Protein AF-A0A540N9D6-F1 (afdb_monomer_lite)

Radius of gyration: 21.54 Å; chains: 1; bounding box: 77×45×48 Å

pLDDT: mean 84.86, std 17.56, range [33.06, 98.31]

Organism: Malus baccata (NCBI:txid106549)

Structure (mmCIF, N/CA/C/O backbone):
data_AF-A0A540N9D6-F1
#
_entry.id   AF-A0A540N9D6-F1
#
loop_
_atom_site.group_PDB
_atom_site.id
_atom_site.type_symbol
_atom_site.label_atom_id
_atom_site.label_alt_id
_atom_site.label_comp_id
_atom_site.label_asym_id
_atom_site.label_entity_id
_atom_site.label_seq_id
_atom_site.pdbx_PDB_ins_code
_atom_site.Cartn_x
_atom_site.Cartn_y
_atom_site.Cartn_z
_atom_site.occupancy
_atom_site.B_iso_or_equiv
_atom_site.auth_seq_id
_atom_site.auth_comp_id
_atom_site.auth_asym_id
_atom_site.auth_atom_id
_atom_site.pdbx_PDB_model_num
ATOM 1 N N . MET A 1 1 ? 56.317 -22.877 27.003 1.00 34.72 1 MET A N 1
ATOM 2 C CA . MET A 1 1 ? 56.221 -24.279 26.562 1.00 34.72 1 MET A CA 1
ATOM 3 C C . MET A 1 1 ? 54.819 -24.747 26.911 1.00 34.72 1 MET A C 1
ATOM 5 O O . MET A 1 1 ? 54.552 -24.82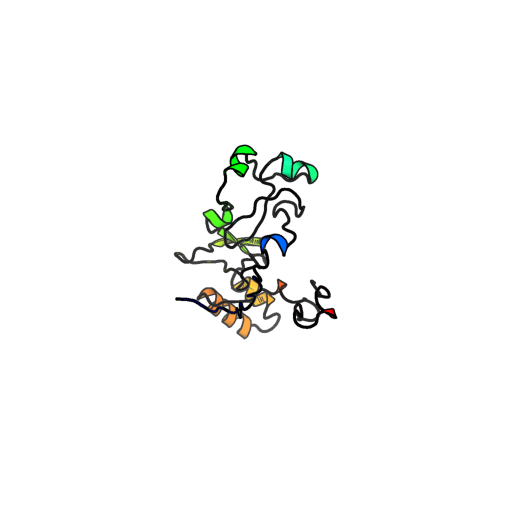6 28.096 1.00 34.72 1 MET A O 1
ATOM 9 N N . LEU A 1 2 ? 53.978 -24.925 25.879 1.00 33.47 2 LEU A N 1
ATOM 10 C CA . LEU A 1 2 ? 52.854 -25.881 25.747 1.00 33.47 2 LEU A CA 1
ATOM 11 C C . LEU A 1 2 ? 51.755 -25.836 26.833 1.00 33.47 2 LEU A C 1
ATOM 13 O O . LEU A 1 2 ? 52.039 -26.099 27.991 1.00 33.47 2 LEU A O 1
ATOM 17 N N . GLY A 1 3 ? 50.526 -25.408 26.513 1.00 33.06 3 GLY A N 1
ATOM 18 C CA . GLY A 1 3 ? 49.429 -26.246 25.955 1.00 33.06 3 GLY A CA 1
ATOM 19 C C . GLY A 1 3 ? 48.498 -26.617 27.128 1.00 33.06 3 GLY A C 1
ATOM 20 O O . GLY A 1 3 ? 49.025 -26.872 28.204 1.00 33.06 3 GLY A O 1
ATOM 21 N N . PHE A 1 4 ? 47.163 -26.519 27.119 1.00 43.19 4 PHE A N 1
ATOM 22 C CA . PHE A 1 4 ? 46.095 -27.047 26.241 1.00 43.19 4 PHE A CA 1
ATOM 23 C C . PHE A 1 4 ? 44.824 -26.157 26.485 1.00 43.19 4 PHE A C 1
ATOM 25 O O . PHE A 1 4 ? 44.647 -25.740 27.629 1.00 43.19 4 PHE A O 1
ATOM 32 N N . MET A 1 5 ? 44.044 -25.611 25.527 1.00 48.69 5 MET A N 1
ATOM 33 C CA . MET A 1 5 ? 43.047 -26.232 24.609 1.00 48.69 5 MET A CA 1
ATOM 34 C C . MET A 1 5 ? 42.112 -27.197 25.369 1.00 48.69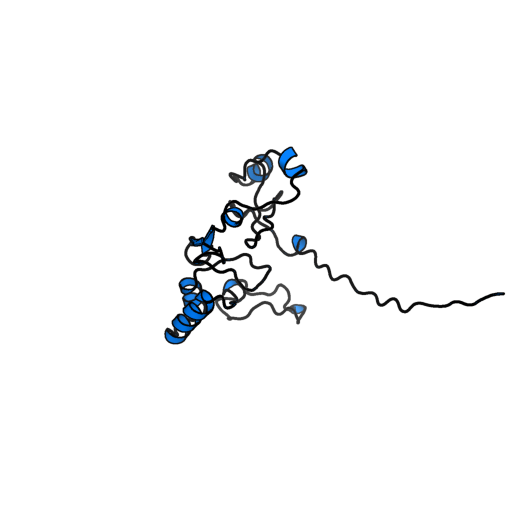 5 MET A C 1
ATOM 36 O O . MET A 1 5 ? 42.615 -28.129 25.985 1.00 48.69 5 MET A O 1
ATOM 40 N N . ASP A 1 6 ? 40.824 -26.902 25.609 1.00 44.41 6 ASP A N 1
ATOM 41 C CA . ASP A 1 6 ? 39.649 -26.915 24.697 1.00 44.41 6 ASP A CA 1
ATOM 42 C C . ASP A 1 6 ? 38.383 -26.566 25.551 1.00 44.41 6 ASP A C 1
ATOM 44 O O . ASP A 1 6 ? 38.459 -26.665 26.776 1.00 44.41 6 ASP A O 1
ATOM 48 N N . GLU A 1 7 ? 37.181 -26.169 25.113 1.00 46.66 7 GLU A N 1
ATOM 49 C CA . GLU A 1 7 ? 36.518 -26.004 23.811 1.00 46.66 7 GLU A CA 1
ATOM 50 C C . GLU A 1 7 ? 35.164 -25.282 24.059 1.00 46.66 7 GLU A C 1
ATOM 52 O O . GLU A 1 7 ? 34.421 -25.613 24.985 1.00 46.66 7 GLU A O 1
ATOM 57 N N . ASP A 1 8 ? 34.892 -24.253 23.259 1.00 41.84 8 ASP A N 1
ATOM 58 C CA . ASP A 1 8 ? 33.632 -23.910 22.582 1.00 41.84 8 ASP A CA 1
ATOM 59 C C . ASP A 1 8 ? 32.267 -24.263 23.217 1.00 41.84 8 ASP A C 1
ATOM 61 O O . ASP A 1 8 ? 31.718 -25.350 23.060 1.00 41.84 8 ASP A O 1
ATOM 65 N N . MET A 1 9 ? 31.609 -23.236 23.766 1.00 43.91 9 MET A N 1
ATOM 66 C CA . MET A 1 9 ? 30.148 -23.097 23.700 1.00 43.91 9 MET A CA 1
ATOM 67 C C . MET A 1 9 ? 29.833 -21.968 22.720 1.00 43.91 9 MET A C 1
ATOM 69 O O . MET A 1 9 ? 29.521 -20.840 23.104 1.00 43.91 9 MET A O 1
ATOM 73 N N . ILE A 1 10 ? 29.977 -22.281 21.433 1.00 48.91 10 ILE A N 1
ATOM 74 C CA . ILE A 1 10 ? 29.328 -21.529 20.364 1.00 48.91 10 ILE A CA 1
ATOM 75 C C . ILE A 1 10 ? 27.832 -21.734 20.592 1.00 48.91 10 ILE A C 1
ATOM 77 O O . ILE A 1 10 ? 27.302 -22.820 20.380 1.00 48.91 10 ILE A O 1
ATOM 81 N N . SER A 1 11 ? 27.155 -20.712 21.112 1.00 47.31 11 SER A N 1
ATOM 82 C CA . SER A 1 11 ? 25.708 -20.654 20.992 1.00 47.31 11 SER A CA 1
ATOM 83 C C . SER A 1 11 ? 25.420 -20.494 19.508 1.00 47.31 11 SER A C 1
ATOM 85 O O . SER A 1 11 ? 25.721 -19.435 18.949 1.00 47.31 11 SER A O 1
ATOM 87 N N . ASP A 1 12 ? 24.884 -21.540 18.888 1.00 41.06 12 ASP A N 1
ATOM 88 C CA . ASP A 1 12 ? 24.199 -21.453 17.607 1.00 41.06 12 ASP A CA 1
ATOM 89 C C . ASP A 1 12 ? 23.072 -20.427 17.770 1.00 41.06 12 ASP A C 1
ATOM 91 O O . ASP A 1 12 ? 21.963 -20.726 18.210 1.00 41.06 12 ASP A O 1
ATOM 95 N N . ALA A 1 13 ? 23.398 -19.163 17.506 1.00 49.62 13 ALA A N 1
ATOM 96 C CA . ALA A 1 13 ? 22.410 -18.171 17.161 1.00 49.62 13 ALA A CA 1
ATOM 97 C C . ALA A 1 13 ? 21.876 -18.639 15.812 1.00 49.62 13 ALA A C 1
ATOM 99 O O . ALA A 1 13 ? 22.500 -18.391 14.781 1.00 49.62 13 ALA A O 1
ATOM 100 N N . GLU A 1 14 ? 20.787 -19.407 15.850 1.00 44.66 14 GLU A N 1
ATOM 101 C CA . GLU A 1 14 ? 19.954 -19.633 14.682 1.00 44.66 14 GLU A CA 1
ATOM 102 C C . GLU A 1 14 ? 19.661 -18.247 14.108 1.00 44.66 14 GLU A C 1
ATOM 104 O O . GLU A 1 14 ? 18.984 -17.414 14.717 1.00 44.66 14 GLU A O 1
ATOM 109 N N . ASP A 1 15 ? 20.317 -17.961 12.987 1.00 46.56 15 ASP A N 1
ATOM 110 C CA . ASP A 1 15 ? 20.044 -16.809 12.156 1.00 46.56 15 ASP A CA 1
ATOM 111 C C . ASP A 1 15 ? 18.648 -17.030 11.577 1.00 46.56 15 ASP A C 1
ATOM 113 O O . ASP A 1 15 ? 18.481 -17.499 10.455 1.00 46.56 15 ASP A O 1
ATOM 117 N N . ASP A 1 16 ? 17.632 -16.698 12.374 1.00 46.97 16 ASP A N 1
ATOM 118 C CA . ASP A 1 16 ? 16.253 -16.477 11.947 1.00 46.97 16 ASP A CA 1
ATOM 119 C C . ASP A 1 16 ? 16.193 -15.198 11.090 1.00 46.97 16 ASP A C 1
ATOM 121 O O . ASP A 1 16 ? 15.302 -14.353 11.241 1.00 46.97 16 ASP A O 1
ATOM 125 N N . SER A 1 17 ? 17.133 -15.029 10.154 1.00 46.47 17 SER A N 1
ATOM 126 C CA . SER A 1 17 ? 16.935 -14.193 8.984 1.00 46.47 17 SER A CA 1
ATOM 127 C C . SER A 1 17 ? 15.880 -14.891 8.129 1.00 46.47 17 SER A C 1
ATOM 129 O O . SER A 1 17 ? 16.129 -15.497 7.093 1.00 46.47 17 SER A O 1
ATOM 131 N N . VAL A 1 18 ? 14.642 -14.845 8.622 1.00 46.53 18 VAL A N 1
ATOM 132 C CA . VAL A 1 18 ? 13.450 -15.107 7.840 1.00 46.53 18 VAL A CA 1
ATOM 133 C C . VAL A 1 18 ? 13.572 -14.225 6.614 1.00 46.53 18 VAL A C 1
ATOM 135 O O . VAL A 1 18 ? 13.415 -13.009 6.713 1.00 46.53 18 VAL A O 1
ATOM 138 N N . ASP A 1 19 ? 13.929 -14.840 5.491 1.00 46.25 19 ASP A N 1
ATOM 139 C CA . ASP A 1 19 ? 14.030 -14.175 4.209 1.00 46.25 19 ASP A CA 1
ATOM 140 C C . ASP A 1 19 ? 12.651 -13.590 3.904 1.00 46.25 19 ASP A C 1
ATOM 142 O O . ASP A 1 19 ? 11.717 -14.292 3.511 1.00 46.25 19 ASP A O 1
ATOM 146 N N . ILE A 1 20 ? 12.482 -12.302 4.202 1.00 50.50 20 ILE A N 1
ATOM 147 C CA . ILE A 1 20 ? 11.208 -11.593 4.077 1.00 50.50 20 ILE A CA 1
ATOM 148 C C . ILE A 1 20 ? 10.773 -11.594 2.600 1.00 50.50 20 ILE A C 1
ATOM 150 O O . ILE A 1 20 ? 9.574 -11.518 2.313 1.00 50.50 20 ILE A O 1
ATOM 154 N N . ASP A 1 21 ? 11.721 -11.775 1.671 1.00 51.22 21 ASP A N 1
ATOM 155 C CA . ASP A 1 21 ? 11.452 -11.948 0.244 1.00 51.22 21 ASP A CA 1
ATOM 156 C C . ASP A 1 21 ? 10.848 -13.329 -0.086 1.00 51.22 21 ASP A C 1
ATOM 158 O O . ASP A 1 21 ? 10.161 -13.477 -1.095 1.00 51.22 21 ASP A O 1
ATOM 162 N N . SER A 1 22 ? 11.001 -14.324 0.790 1.00 49.53 22 SER A N 1
ATOM 163 C CA . SER A 1 22 ? 10.439 -15.676 0.646 1.00 49.53 22 SER A CA 1
ATOM 164 C C . SER A 1 22 ? 9.052 -15.838 1.299 1.00 49.53 22 SER A C 1
ATOM 166 O O . SER A 1 22 ? 8.316 -16.782 1.011 1.00 49.53 22 SER A O 1
ATOM 168 N N . ILE A 1 23 ? 8.648 -14.908 2.175 1.00 50.19 23 ILE A N 1
ATOM 169 C CA . ILE A 1 23 ? 7.487 -15.098 3.071 1.00 50.19 23 ILE A CA 1
ATOM 170 C C . ILE A 1 23 ? 6.145 -14.694 2.445 1.00 50.19 23 ILE A C 1
ATOM 172 O O . ILE A 1 23 ? 5.091 -15.109 2.931 1.00 50.19 23 ILE A O 1
ATOM 176 N N . PHE A 1 24 ? 6.142 -13.958 1.332 1.00 53.12 24 PHE A N 1
ATOM 177 C CA . PHE A 1 24 ? 4.905 -13.621 0.629 1.00 53.12 24 PHE A CA 1
ATOM 178 C C . PHE A 1 24 ? 5.013 -13.892 -0.864 1.00 53.12 24 PHE A C 1
ATOM 180 O O . PHE A 1 24 ? 5.979 -13.514 -1.516 1.00 53.12 24 PHE A O 1
ATOM 187 N N . GLY A 1 25 ? 3.967 -14.513 -1.418 1.00 57.50 25 GLY A N 1
ATOM 188 C CA . GLY A 1 25 ? 3.755 -14.581 -2.858 1.00 57.50 25 GLY A CA 1
ATOM 189 C C . GLY A 1 25 ? 3.528 -13.173 -3.389 1.00 57.50 25 GLY A C 1
ATOM 190 O O . GLY A 1 25 ? 2.389 -12.708 -3.459 1.00 57.50 25 GLY A O 1
ATOM 191 N N . TYR A 1 26 ? 4.616 -12.468 -3.691 1.00 77.06 26 TYR A N 1
ATOM 192 C CA . TYR A 1 26 ? 4.552 -11.166 -4.324 1.00 77.06 26 TYR A CA 1
ATOM 193 C C . TYR A 1 26 ? 3.827 -11.344 -5.654 1.00 77.06 26 TYR A C 1
ATOM 195 O O . TYR A 1 26 ? 4.244 -12.114 -6.516 1.00 77.06 26 TYR A O 1
ATOM 203 N N . VAL A 1 27 ? 2.703 -10.651 -5.794 1.00 92.44 27 VAL A N 1
ATOM 204 C CA . VAL A 1 27 ? 1.989 -10.523 -7.060 1.00 92.44 27 VAL A CA 1
ATOM 205 C C . VAL A 1 27 ? 2.226 -9.130 -7.613 1.00 92.44 27 VAL A C 1
ATOM 207 O O . VAL A 1 27 ? 2.472 -8.163 -6.882 1.00 92.44 27 VAL A O 1
ATOM 210 N N . CYS A 1 28 ? 2.148 -9.009 -8.929 1.00 95.19 28 CYS A N 1
ATOM 211 C CA . CYS A 1 28 ? 2.199 -7.725 -9.584 1.00 95.19 28 CYS A CA 1
ATOM 212 C C . CYS A 1 28 ? 0.989 -6.882 -9.167 1.00 95.19 28 CYS A C 1
ATOM 214 O O . CYS A 1 28 ? -0.142 -7.210 -9.497 1.00 95.19 28 CYS A O 1
ATOM 216 N N . CYS A 1 29 ? 1.221 -5.712 -8.571 1.00 93.06 29 CYS A N 1
ATOM 217 C CA . CYS A 1 29 ? 0.166 -4.767 -8.179 1.00 93.06 29 CYS A CA 1
ATOM 218 C C . CYS A 1 29 ? -0.730 -4.295 -9.350 1.00 93.06 29 CYS A C 1
ATOM 220 O O . CYS A 1 29 ? -1.750 -3.641 -9.138 1.00 93.06 29 CYS A O 1
ATOM 222 N N . ILE A 1 30 ? -0.333 -4.546 -10.598 1.00 94.38 30 ILE A N 1
ATOM 223 C CA . ILE A 1 30 ? -1.082 -4.127 -11.785 1.00 94.38 30 ILE A CA 1
ATOM 224 C C . ILE A 1 30 ? -2.053 -5.214 -12.265 1.00 94.38 30 ILE A C 1
ATOM 226 O O . ILE A 1 30 ? -3.102 -4.860 -12.797 1.00 94.38 30 ILE A O 1
ATOM 230 N N . CYS A 1 31 ? -1.701 -6.495 -12.132 1.00 95.69 31 CYS A N 1
ATOM 231 C CA . CYS A 1 31 ? -2.456 -7.603 -12.732 1.00 95.69 31 CYS A CA 1
ATOM 232 C C . CYS A 1 31 ? -2.735 -8.776 -11.783 1.00 95.69 31 CYS A C 1
ATOM 234 O O . CYS A 1 31 ? -3.363 -9.739 -12.207 1.00 95.69 31 CYS A O 1
ATOM 236 N N . ASP A 1 32 ? -2.268 -8.700 -10.536 1.00 94.19 32 ASP A N 1
ATOM 237 C CA . ASP A 1 32 ? -2.388 -9.735 -9.505 1.00 94.19 32 ASP A CA 1
ATOM 238 C C . ASP A 1 32 ? -1.794 -11.107 -9.889 1.00 94.19 32 ASP A C 1
ATOM 240 O O . ASP A 1 32 ? -2.088 -12.112 -9.246 1.00 94.19 32 ASP A O 1
ATOM 244 N N . ASP A 1 33 ? -0.909 -11.146 -10.893 1.00 94.75 33 ASP A N 1
ATOM 245 C CA . ASP A 1 33 ? -0.163 -12.342 -11.300 1.00 94.75 33 ASP A CA 1
ATOM 246 C C . ASP A 1 33 ? 1.285 -12.336 -10.779 1.00 94.75 33 ASP A C 1
ATOM 248 O O . ASP A 1 33 ? 1.867 -11.277 -10.522 1.00 94.75 33 ASP A O 1
ATOM 252 N N . GLY A 1 34 ? 1.865 -13.526 -10.615 1.00 92.38 34 GLY A N 1
ATOM 253 C CA . GLY A 1 34 ? 3.237 -13.727 -10.139 1.00 92.38 34 GLY A CA 1
ATOM 254 C C . GLY A 1 34 ? 4.305 -13.621 -11.240 1.00 92.38 34 GLY A C 1
ATOM 255 O O . GLY A 1 34 ? 4.088 -13.036 -12.303 1.00 92.38 34 GLY A O 1
ATOM 256 N N . GLY A 1 35 ? 5.481 -14.206 -10.989 1.00 91.12 35 GLY A N 1
ATOM 257 C CA . GLY A 1 35 ? 6.571 -14.335 -11.967 1.00 91.12 35 GLY A CA 1
ATOM 258 C C . GLY A 1 35 ? 7.787 -13.450 -11.675 1.00 91.12 35 GLY A C 1
ATOM 259 O O . GLY A 1 35 ? 8.149 -13.251 -10.520 1.00 91.12 35 GLY A O 1
ATOM 260 N N . ASP A 1 36 ? 8.430 -12.948 -12.734 1.00 91.81 36 ASP A N 1
ATOM 261 C CA . ASP A 1 36 ? 9.599 -12.054 -12.660 1.00 91.81 36 ASP A CA 1
ATOM 262 C C . ASP A 1 36 ? 9.153 -10.641 -12.236 1.00 91.81 36 ASP A C 1
ATOM 264 O O . ASP A 1 36 ? 8.614 -9.864 -13.037 1.00 91.81 36 ASP A O 1
ATOM 268 N N . LEU A 1 37 ? 9.305 -10.338 -10.944 1.00 93.81 37 LEU A N 1
ATOM 269 C CA . LEU A 1 37 ? 8.802 -9.119 -10.317 1.00 93.81 37 LEU A CA 1
ATOM 270 C C . LEU A 1 37 ? 9.925 -8.283 -9.703 1.00 93.81 37 LEU A C 1
ATOM 272 O O . LEU A 1 37 ? 10.810 -8.785 -9.023 1.00 93.81 37 LEU A O 1
ATOM 276 N N . LEU A 1 38 ? 9.810 -6.969 -9.874 1.00 94.00 38 LEU A N 1
ATOM 277 C CA . LEU A 1 38 ? 10.629 -5.963 -9.212 1.00 94.00 38 LEU A CA 1
ATOM 278 C C . LEU A 1 38 ? 9.869 -5.376 -8.019 1.00 94.00 38 LEU A C 1
ATOM 280 O O . LEU A 1 38 ? 8.784 -4.801 -8.181 1.00 94.00 38 LEU A O 1
ATOM 284 N N . CYS A 1 39 ? 10.451 -5.512 -6.831 1.00 93.25 39 CYS A N 1
ATOM 285 C CA . CYS A 1 39 ? 9.874 -5.065 -5.566 1.00 93.25 39 CYS A CA 1
ATOM 286 C C . CYS A 1 39 ? 10.220 -3.600 -5.278 1.00 93.25 39 CYS A C 1
ATOM 288 O O . CYS A 1 39 ? 11.353 -3.157 -5.444 1.00 93.25 39 CYS A O 1
ATOM 290 N N . CYS A 1 40 ? 9.231 -2.819 -4.845 1.00 95.06 40 CYS A N 1
ATOM 291 C CA . CYS A 1 40 ? 9.451 -1.457 -4.374 1.00 95.06 40 CYS A CA 1
ATOM 292 C C . CYS A 1 40 ? 9.931 -1.469 -2.918 1.00 95.06 40 CYS A C 1
ATOM 294 O O . CYS A 1 40 ? 9.170 -1.844 -2.032 1.00 95.06 40 CYS A O 1
ATOM 296 N N . GLU A 1 41 ? 11.111 -0.910 -2.659 1.00 93.38 41 GLU A N 1
ATOM 297 C CA . GLU A 1 41 ? 11.724 -0.812 -1.319 1.00 93.38 41 GLU A CA 1
ATOM 298 C C . GLU A 1 41 ? 11.089 0.260 -0.419 1.00 93.38 41 GLU A C 1
ATOM 300 O O . GLU A 1 41 ? 11.417 0.424 0.756 1.00 93.38 41 GLU A O 1
ATOM 305 N N . GLY A 1 42 ? 10.161 1.041 -0.967 1.00 93.38 42 GLY A N 1
ATOM 306 C CA . GLY A 1 42 ? 9.355 1.965 -0.183 1.00 93.38 42 GLY A CA 1
ATOM 307 C C . GLY A 1 42 ? 8.328 1.244 0.695 1.00 93.38 42 GLY A C 1
ATOM 308 O O . GLY A 1 42 ? 7.983 0.085 0.486 1.00 93.38 42 GLY A O 1
ATOM 309 N N . ARG A 1 43 ? 7.712 1.993 1.617 1.00 92.12 43 ARG A N 1
ATOM 310 C CA . ARG A 1 43 ? 6.706 1.495 2.579 1.00 92.12 43 ARG A CA 1
ATOM 311 C C . ARG A 1 43 ? 5.454 0.851 1.970 1.00 92.12 43 ARG A C 1
ATOM 313 O O . ARG A 1 43 ? 4.626 0.377 2.735 1.00 92.12 43 ARG A O 1
ATOM 320 N N . CYS A 1 44 ? 5.281 0.866 0.647 1.00 94.38 44 CYS A N 1
ATOM 321 C CA . CYS A 1 44 ? 4.152 0.206 -0.006 1.00 94.38 44 CYS A CA 1
ATOM 322 C C . CYS A 1 44 ? 4.350 -1.301 -0.210 1.00 94.38 44 CYS A C 1
ATOM 324 O O . CYS A 1 44 ? 3.347 -1.989 -0.361 1.00 94.38 44 CYS A O 1
ATOM 326 N N . LEU A 1 45 ? 5.599 -1.797 -0.230 1.00 91.88 45 LEU A N 1
ATOM 327 C CA . LEU A 1 45 ? 5.942 -3.216 -0.444 1.00 91.88 45 LEU A CA 1
ATOM 328 C C . LEU A 1 45 ? 5.291 -3.852 -1.685 1.00 91.88 45 LEU A C 1
ATOM 330 O O . LEU A 1 45 ? 5.010 -5.046 -1.722 1.00 91.88 45 LEU A O 1
ATOM 334 N N . ARG A 1 46 ? 4.981 -3.039 -2.698 1.00 93.06 46 ARG A N 1
ATOM 335 C CA . ARG A 1 46 ? 4.329 -3.511 -3.923 1.00 93.06 46 ARG A CA 1
ATOM 336 C C . ARG A 1 46 ? 5.367 -3.985 -4.923 1.00 93.06 46 ARG A C 1
ATOM 338 O O . ARG A 1 46 ? 6.408 -3.343 -5.072 1.00 93.06 46 ARG A O 1
ATOM 345 N N . SER A 1 47 ? 5.001 -5.007 -5.682 1.00 94.75 47 SER A N 1
ATOM 346 C CA . SER A 1 47 ? 5.848 -5.598 -6.715 1.00 94.75 47 SER A CA 1
ATOM 347 C C . SER A 1 47 ? 5.226 -5.427 -8.097 1.00 94.75 47 SER A C 1
ATOM 349 O O . SER A 1 47 ? 4.014 -5.221 -8.237 1.00 94.75 47 SER A O 1
ATOM 351 N N . PHE A 1 48 ? 6.058 -5.437 -9.135 1.00 96.00 48 PHE A N 1
ATOM 352 C CA . PHE A 1 48 ? 5.639 -5.124 -10.499 1.00 96.00 48 PHE A CA 1
ATOM 353 C C . PHE A 1 48 ? 6.406 -5.956 -11.520 1.00 96.00 48 PHE A C 1
ATOM 355 O O . PHE A 1 48 ? 7.616 -6.095 -11.387 1.00 96.00 48 PHE A O 1
ATOM 362 N N . HIS A 1 49 ? 5.759 -6.392 -12.605 1.00 97.38 49 HIS A N 1
ATOM 363 C CA . HIS A 1 49 ? 6.509 -6.803 -13.794 1.00 97.38 49 HIS A CA 1
ATOM 364 C C . HIS A 1 49 ? 7.303 -5.598 -14.305 1.00 97.38 49 HIS A C 1
ATOM 366 O O . HIS A 1 49 ? 6.721 -4.590 -14.723 1.00 97.38 49 HIS A O 1
ATOM 372 N N . ALA A 1 50 ? 8.632 -5.667 -14.226 1.00 96.25 50 ALA A N 1
ATOM 373 C CA . ALA A 1 50 ? 9.496 -4.544 -14.579 1.00 96.25 50 ALA A CA 1
ATOM 374 C C . ALA A 1 50 ? 9.553 -4.315 -16.092 1.00 96.25 50 ALA A C 1
ATOM 376 O O . ALA A 1 50 ? 9.516 -3.173 -16.551 1.00 96.25 50 ALA A O 1
ATOM 377 N N . THR A 1 51 ? 9.611 -5.404 -16.857 1.00 97.12 51 THR A N 1
ATOM 378 C CA . THR A 1 51 ? 9.760 -5.405 -18.314 1.00 97.12 51 THR A CA 1
ATOM 379 C C . THR A 1 51 ? 8.479 -5.886 -18.997 1.00 97.12 51 THR A C 1
ATOM 381 O O . THR A 1 51 ? 7.654 -6.578 -18.395 1.00 97.12 51 THR A O 1
ATOM 384 N N . VAL A 1 52 ? 8.320 -5.546 -20.281 1.00 96.50 52 VAL A N 1
ATOM 385 C CA . VAL A 1 52 ? 7.190 -6.023 -21.101 1.00 96.50 52 VAL A CA 1
ATOM 386 C C . VAL A 1 52 ? 7.201 -7.549 -21.217 1.00 96.50 52 VAL A C 1
ATOM 388 O O . VAL A 1 52 ? 6.151 -8.176 -21.137 1.00 96.50 52 VAL A O 1
ATOM 391 N N . GLU A 1 53 ? 8.386 -8.150 -21.354 1.00 95.94 53 GLU A N 1
ATOM 392 C CA . GLU A 1 53 ? 8.560 -9.606 -21.420 1.00 95.94 53 GLU A CA 1
ATOM 393 C C . GLU A 1 53 ? 8.048 -10.301 -20.158 1.00 95.94 53 GLU A C 1
ATOM 395 O O . GLU A 1 53 ? 7.355 -11.306 -20.259 1.00 95.94 53 GLU A O 1
ATOM 400 N N . ALA A 1 54 ? 8.346 -9.753 -18.976 1.00 95.38 54 ALA A N 1
ATOM 401 C CA . ALA A 1 54 ? 7.891 -10.322 -17.712 1.00 95.38 54 ALA A CA 1
ATOM 402 C C . ALA A 1 54 ? 6.359 -10.272 -17.570 1.00 95.38 54 ALA A C 1
ATOM 404 O O . ALA A 1 54 ? 5.761 -11.180 -17.004 1.00 95.38 54 ALA A O 1
ATOM 405 N N . GLY A 1 55 ? 5.717 -9.230 -18.110 1.00 95.31 55 GLY A N 1
ATOM 406 C CA . GLY A 1 55 ? 4.268 -9.037 -18.024 1.00 95.31 55 GLY A CA 1
ATOM 407 C C . GLY A 1 55 ? 3.447 -9.685 -19.143 1.00 95.31 55 GLY A C 1
ATOM 408 O O . GLY A 1 55 ? 2.221 -9.730 -19.045 1.00 95.31 55 GLY A O 1
ATOM 409 N N . VAL A 1 56 ? 4.076 -10.175 -20.218 1.00 95.19 56 VAL A N 1
ATOM 410 C CA . VAL A 1 56 ? 3.351 -10.625 -21.421 1.00 95.19 56 VAL A CA 1
ATOM 411 C C . VAL A 1 56 ? 2.432 -11.817 -21.143 1.00 95.19 56 VAL A C 1
ATOM 413 O O . VAL A 1 56 ? 1.336 -11.878 -21.697 1.00 95.19 56 VAL A O 1
ATOM 416 N N . GLY A 1 57 ? 2.844 -12.726 -20.251 1.00 93.12 57 GLY A N 1
ATOM 417 C CA . GLY A 1 57 ? 2.098 -13.944 -19.917 1.00 93.12 57 GLY A CA 1
ATOM 418 C C . GLY A 1 57 ? 0.737 -13.678 -19.267 1.00 93.12 57 GLY A C 1
ATOM 419 O O . GLY A 1 57 ? -0.198 -14.444 -19.482 1.00 93.12 57 GLY A O 1
ATOM 420 N N . SER A 1 58 ? 0.604 -12.561 -18.549 1.00 94.50 58 SER A N 1
ATOM 421 C CA . SER A 1 58 ? -0.633 -12.120 -17.890 1.00 94.50 58 SER A CA 1
ATOM 422 C C . SER A 1 58 ? -1.321 -10.944 -18.584 1.00 94.50 58 SER A C 1
ATOM 424 O O . SER A 1 58 ? -2.315 -10.422 -18.080 1.00 94.50 58 SER A O 1
ATOM 426 N N . GLY A 1 59 ? -0.806 -10.485 -19.731 1.00 95.00 59 GLY A N 1
ATOM 427 C CA . GLY A 1 59 ? -1.291 -9.260 -20.377 1.00 95.00 59 GLY A CA 1
ATOM 428 C C . GLY A 1 59 ? -1.052 -7.997 -19.536 1.00 95.00 59 GLY A C 1
ATOM 429 O O . GLY A 1 59 ? -1.741 -6.989 -19.704 1.00 95.00 59 GLY A O 1
ATOM 430 N N . CYS A 1 60 ? -0.089 -8.036 -18.613 1.00 97.38 60 CYS A N 1
ATOM 431 C CA . CYS A 1 60 ? 0.252 -6.919 -17.748 1.00 97.38 60 CYS A CA 1
ATOM 432 C C . CYS A 1 60 ? 0.914 -5.792 -18.552 1.00 97.38 60 CYS A C 1
ATOM 434 O O . CYS A 1 60 ? 1.869 -6.010 -19.295 1.00 97.38 60 CYS A O 1
ATOM 436 N N . ARG A 1 61 ? 0.478 -4.541 -18.338 1.00 96.88 61 ARG A N 1
ATOM 437 C CA . ARG A 1 61 ? 1.128 -3.365 -18.955 1.00 96.88 61 ARG A CA 1
ATOM 438 C C . ARG A 1 61 ? 2.585 -3.158 -18.512 1.00 96.88 61 ARG A C 1
ATOM 440 O O . ARG A 1 61 ? 3.306 -2.425 -19.183 1.00 96.88 61 ARG A O 1
ATOM 447 N N . SER A 1 62 ? 3.022 -3.809 -17.427 1.00 96.50 62 SER A N 1
ATOM 448 C CA . SER A 1 62 ? 4.364 -3.707 -16.826 1.00 96.50 62 SER A CA 1
ATOM 449 C C . SER A 1 62 ? 4.792 -2.265 -16.481 1.00 96.50 62 SER A C 1
ATOM 451 O O . SER A 1 62 ? 4.022 -1.311 -16.630 1.00 96.50 62 SER A O 1
ATOM 453 N N . LEU A 1 63 ? 6.018 -2.093 -15.979 1.00 96.44 63 LEU A N 1
ATOM 454 C CA . LEU A 1 63 ? 6.654 -0.777 -15.820 1.00 96.44 63 LEU A CA 1
ATOM 455 C C . LEU A 1 63 ? 7.368 -0.293 -17.092 1.00 96.44 63 LEU A C 1
ATOM 457 O O . LEU A 1 63 ? 7.645 0.902 -17.206 1.00 96.44 63 LEU A O 1
ATOM 461 N N . GLY A 1 64 ? 7.639 -1.190 -18.044 1.00 96.38 64 GLY A N 1
ATOM 462 C CA . GLY A 1 64 ? 8.276 -0.864 -19.320 1.00 96.38 64 GLY A CA 1
ATOM 463 C C . GLY A 1 64 ? 9.778 -0.571 -19.238 1.00 96.38 64 GLY A C 1
ATOM 464 O O . GLY A 1 64 ? 10.313 0.091 -20.125 1.00 96.38 64 GLY A O 1
ATOM 465 N N . PHE A 1 65 ? 10.471 -1.030 -18.194 1.00 96.69 65 PHE A N 1
ATOM 466 C CA . PHE A 1 65 ? 11.928 -0.942 -18.131 1.00 96.69 65 PHE A CA 1
ATOM 467 C C . PHE A 1 65 ? 12.593 -1.898 -19.128 1.00 96.69 65 PHE A C 1
ATOM 469 O O . PHE A 1 65 ? 12.045 -2.940 -19.493 1.00 96.69 65 PHE A O 1
ATOM 476 N N . MET A 1 66 ? 13.804 -1.542 -19.556 1.00 95.88 66 MET A N 1
ATOM 477 C CA . MET A 1 66 ? 14.682 -2.458 -20.286 1.00 95.88 66 MET A CA 1
ATOM 478 C C . MET A 1 66 ? 15.320 -3.443 -19.307 1.00 95.88 66 MET A C 1
ATOM 480 O O . MET A 1 66 ? 15.711 -3.032 -18.217 1.00 95.88 66 MET A O 1
ATOM 484 N N . ARG A 1 67 ? 15.501 -4.706 -19.711 1.00 94.38 67 ARG A N 1
ATOM 485 C CA . ARG A 1 67 ? 16.082 -5.750 -18.847 1.00 94.38 67 ARG A CA 1
ATOM 486 C C . ARG A 1 67 ? 17.440 -5.350 -18.265 1.00 94.38 67 ARG A C 1
ATOM 488 O O . ARG A 1 67 ? 17.572 -5.285 -17.053 1.00 94.38 67 ARG A O 1
ATOM 495 N N . GLY A 1 68 ? 18.368 -4.889 -19.105 1.00 94.31 68 GLY A N 1
ATOM 496 C CA . GLY A 1 68 ? 19.679 -4.426 -18.633 1.00 94.31 68 GLY A CA 1
ATOM 497 C C . GLY A 1 68 ? 19.634 -3.232 -17.668 1.00 94.31 68 GLY A C 1
ATOM 498 O O . GLY A 1 68 ? 20.571 -3.045 -16.904 1.00 94.31 68 GLY A O 1
ATOM 499 N N . ALA A 1 69 ? 18.561 -2.429 -17.670 1.00 94.12 69 ALA A N 1
ATOM 500 C CA . ALA A 1 69 ? 18.378 -1.365 -16.681 1.00 94.12 69 ALA A CA 1
ATOM 501 C C . ALA A 1 69 ? 17.887 -1.907 -15.330 1.00 94.12 69 ALA A C 1
ATOM 503 O O . ALA A 1 69 ? 18.213 -1.321 -14.304 1.00 94.12 69 ALA A O 1
ATOM 504 N N . VAL A 1 70 ? 17.114 -2.998 -15.335 1.00 93.81 70 VAL A N 1
ATOM 505 C CA . VAL A 1 70 ? 16.683 -3.711 -14.124 1.00 93.81 70 VAL A CA 1
ATOM 506 C C . VAL A 1 70 ? 17.870 -4.444 -13.499 1.00 93.81 70 VAL A C 1
ATOM 508 O O . VAL A 1 70 ? 18.075 -4.322 -12.299 1.00 93.81 70 VAL A O 1
ATOM 511 N N . ASP A 1 71 ? 18.706 -5.097 -14.309 1.00 91.88 71 ASP A N 1
ATOM 512 C CA . ASP A 1 71 ? 19.857 -5.886 -13.836 1.00 91.88 71 ASP A CA 1
ATOM 513 C C . ASP A 1 71 ? 20.901 -5.050 -13.071 1.00 91.88 71 ASP A C 1
ATOM 515 O O . ASP A 1 71 ? 21.607 -5.560 -12.204 1.00 91.88 71 ASP A O 1
ATOM 519 N N . VAL A 1 72 ? 21.012 -3.754 -13.387 1.00 95.00 72 VAL A N 1
ATOM 520 C CA . VAL A 1 72 ? 21.925 -2.813 -12.710 1.00 95.00 72 VAL A CA 1
ATOM 521 C C . VAL A 1 72 ? 21.216 -1.928 -11.679 1.00 95.00 72 VAL A C 1
ATOM 523 O O . VAL A 1 72 ? 21.835 -1.030 -11.100 1.00 95.00 72 VAL A O 1
ATOM 526 N N . MET A 1 73 ? 19.913 -2.128 -11.467 1.00 91.00 73 MET A N 1
ATOM 527 C CA . MET A 1 73 ? 19.121 -1.341 -10.530 1.00 91.00 73 MET A CA 1
ATOM 528 C C . MET A 1 73 ? 19.412 -1.802 -9.104 1.00 91.00 73 MET A C 1
ATOM 530 O O . MET A 1 73 ? 18.976 -2.866 -8.688 1.00 91.00 73 MET A O 1
ATOM 534 N N . LEU A 1 74 ? 20.144 -0.981 -8.348 1.00 89.19 74 LEU A N 1
ATOM 535 C CA . LEU A 1 74 ? 20.460 -1.288 -6.950 1.00 89.19 74 LEU A CA 1
ATOM 536 C C . LEU A 1 74 ? 19.256 -1.124 -6.026 1.00 89.19 74 LEU A C 1
ATOM 538 O O . LEU A 1 74 ? 19.146 -1.862 -5.059 1.00 89.19 74 LEU A O 1
ATOM 542 N N . THR A 1 75 ? 18.403 -0.134 -6.303 1.00 92.12 75 THR A N 1
ATOM 543 C CA . THR A 1 75 ? 17.190 0.118 -5.526 1.00 92.12 75 THR A CA 1
ATOM 544 C C . THR A 1 75 ? 16.047 0.600 -6.403 1.00 92.12 75 THR A C 1
ATOM 546 O O . THR A 1 75 ? 16.247 1.338 -7.377 1.00 92.12 75 THR A O 1
ATOM 549 N N . PHE A 1 76 ? 14.820 0.217 -6.043 1.00 94.25 76 PHE A N 1
ATOM 550 C CA . PHE A 1 76 ? 13.617 0.633 -6.759 1.00 94.25 76 PHE A CA 1
ATOM 551 C C . PHE A 1 76 ? 12.570 1.269 -5.841 1.00 94.25 76 PHE A C 1
ATOM 553 O O . PHE A 1 76 ? 12.084 0.672 -4.883 1.00 94.25 76 PHE A O 1
ATOM 560 N N . LEU A 1 77 ? 12.129 2.477 -6.208 1.00 96.31 77 LEU A N 1
ATOM 561 C CA . LEU A 1 77 ? 10.945 3.119 -5.642 1.00 96.31 77 LEU A CA 1
ATOM 562 C C . LEU A 1 77 ? 9.891 3.331 -6.727 1.00 96.31 77 LEU A C 1
ATOM 564 O O . LEU A 1 77 ? 10.111 4.057 -7.702 1.00 96.31 77 LEU A O 1
ATOM 568 N N . CYS A 1 78 ? 8.695 2.777 -6.518 1.00 96.06 78 CYS A N 1
ATOM 569 C CA . CYS A 1 78 ? 7.557 3.069 -7.381 1.00 96.06 78 CYS A CA 1
ATOM 570 C C . CYS A 1 78 ? 7.182 4.562 -7.311 1.00 96.06 78 CYS A C 1
ATOM 572 O O . CYS A 1 78 ? 7.478 5.257 -6.333 1.00 96.06 78 CYS A O 1
ATOM 574 N N . ARG A 1 79 ? 6.464 5.069 -8.325 1.00 95.75 79 ARG A N 1
ATOM 575 C CA . ARG A 1 79 ? 6.069 6.492 -8.388 1.00 95.75 79 ARG A CA 1
ATOM 576 C C . ARG A 1 79 ? 5.326 6.954 -7.130 1.00 95.75 79 ARG A C 1
ATOM 578 O O . ARG A 1 79 ? 5.584 8.051 -6.652 1.00 95.75 79 ARG A O 1
ATOM 585 N N . ASN A 1 80 ? 4.458 6.116 -6.563 1.00 96.56 80 ASN A N 1
ATOM 586 C CA . ASN A 1 80 ? 3.725 6.459 -5.342 1.00 96.56 80 ASN A CA 1
ATOM 587 C C . ASN A 1 80 ? 4.652 6.659 -4.137 1.00 96.56 80 ASN A C 1
ATOM 589 O O . ASN A 1 80 ? 4.491 7.646 -3.428 1.00 96.56 80 ASN A O 1
ATOM 593 N N . CYS A 1 81 ? 5.665 5.807 -3.950 1.00 96.88 81 CYS A N 1
ATOM 594 C CA . CYS A 1 81 ? 6.654 6.005 -2.890 1.00 96.88 81 CYS A CA 1
ATOM 595 C C . CYS A 1 81 ? 7.560 7.206 -3.171 1.00 96.88 81 CYS A C 1
ATOM 597 O O . CYS A 1 81 ? 7.788 8.010 -2.272 1.00 96.88 81 CYS A O 1
ATOM 599 N N . LYS A 1 82 ? 8.012 7.381 -4.421 1.00 96.81 82 LYS A N 1
ATOM 600 C CA . LYS A 1 82 ? 8.863 8.513 -4.822 1.00 96.81 82 LYS A CA 1
ATOM 601 C C . LYS A 1 82 ? 8.196 9.866 -4.562 1.00 96.81 82 LYS A C 1
ATOM 603 O O . LYS A 1 82 ? 8.857 10.794 -4.113 1.00 96.81 82 LYS A O 1
ATOM 608 N N . PHE A 1 83 ? 6.898 9.970 -4.838 1.00 96.25 83 PHE A N 1
ATOM 609 C CA . PHE A 1 83 ? 6.122 11.198 -4.645 1.00 96.25 83 PHE A CA 1
ATOM 610 C C . PHE A 1 83 ? 5.327 11.220 -3.336 1.00 96.25 83 PHE A C 1
ATOM 612 O O . PHE A 1 83 ? 4.571 12.159 -3.119 1.00 96.25 83 PHE A O 1
ATOM 619 N N . LYS A 1 84 ? 5.474 10.198 -2.480 1.00 97.25 84 LYS A N 1
ATOM 620 C CA . LYS A 1 84 ? 4.735 10.040 -1.216 1.00 97.25 84 LYS A CA 1
ATOM 621 C C . LYS A 1 84 ? 3.214 10.202 -1.379 1.00 97.25 84 LYS A C 1
ATOM 623 O O . LYS A 1 84 ? 2.550 10.783 -0.532 1.00 97.25 84 LYS A O 1
ATOM 628 N N . GLN A 1 85 ? 2.660 9.674 -2.467 1.00 97.38 85 GLN A N 1
ATOM 629 C CA . GLN A 1 85 ? 1.229 9.706 -2.781 1.00 97.38 85 GLN A CA 1
ATOM 630 C C . GLN A 1 85 ? 0.719 8.271 -2.820 1.00 97.38 85 GLN A C 1
ATOM 632 O O . GLN A 1 85 ? 0.963 7.578 -3.807 1.00 97.38 85 GLN A O 1
ATOM 637 N N . HIS A 1 86 ? 0.031 7.815 -1.776 1.00 97.81 86 HIS A N 1
ATOM 638 C CA . HIS A 1 86 ? -0.398 6.422 -1.637 1.00 97.81 86 HIS A CA 1
ATOM 639 C C . HIS A 1 86 ? -1.919 6.299 -1.678 1.00 97.81 86 HIS A C 1
ATOM 641 O O . HIS A 1 86 ? -2.649 7.206 -1.288 1.00 97.81 86 HIS A O 1
ATOM 647 N N . GLN A 1 87 ? -2.396 5.167 -2.190 1.00 96.88 87 GLN A N 1
ATOM 648 C CA . GLN A 1 87 ? -3.820 4.876 -2.272 1.00 96.88 87 GLN A CA 1
ATOM 649 C C . GLN A 1 87 ? -4.325 4.384 -0.917 1.00 96.88 87 GLN A C 1
ATOM 651 O O . GLN A 1 87 ? -3.733 3.480 -0.327 1.00 96.88 87 GLN A O 1
ATOM 656 N N . CYS A 1 88 ? -5.432 4.949 -0.445 1.00 98.12 88 CYS A N 1
ATOM 657 C CA . CYS A 1 88 ? -6.174 4.382 0.666 1.00 98.12 88 CYS A CA 1
ATOM 658 C C . CYS A 1 88 ? -6.756 3.033 0.242 1.00 98.12 88 CYS A C 1
ATOM 660 O O . CYS A 1 88 ? -7.565 2.966 -0.683 1.00 98.12 88 CYS A O 1
ATOM 662 N N . TYR A 1 89 ? -6.388 1.964 0.941 1.00 96.38 89 TYR A N 1
ATOM 663 C CA . TYR A 1 89 ? -6.833 0.612 0.615 1.00 96.38 89 TYR A CA 1
ATOM 664 C C . TYR A 1 89 ? -8.350 0.425 0.768 1.00 96.38 89 TYR A C 1
ATOM 666 O O . TYR A 1 89 ? -8.944 -0.400 0.086 1.00 96.38 89 TYR A O 1
ATOM 674 N N . ALA A 1 90 ? -8.989 1.212 1.635 1.00 96.31 90 ALA A N 1
ATOM 675 C CA . ALA A 1 90 ? -10.423 1.114 1.888 1.00 96.31 90 ALA A CA 1
ATOM 676 C C . ALA A 1 90 ? -11.292 1.791 0.815 1.00 96.31 90 ALA A C 1
ATOM 678 O O . ALA A 1 90 ? -12.330 1.251 0.451 1.00 96.31 90 ALA A O 1
ATOM 679 N N . CYS A 1 91 ? -10.909 2.982 0.338 1.00 97.56 91 CYS A N 1
ATOM 680 C CA . CYS A 1 91 ? -11.736 3.761 -0.597 1.00 97.56 91 CYS A CA 1
ATOM 681 C C . CYS A 1 91 ? -11.149 3.890 -2.006 1.00 97.56 91 CYS A C 1
ATOM 683 O O . CYS A 1 91 ? -11.836 4.363 -2.903 1.00 97.56 91 CYS A O 1
ATOM 685 N N . GLY A 1 92 ? -9.888 3.510 -2.215 1.00 96.31 92 GLY A N 1
ATOM 686 C CA . GLY A 1 92 ? -9.224 3.609 -3.511 1.00 96.31 92 GLY A CA 1
ATOM 687 C C . GLY A 1 92 ? -8.763 5.020 -3.901 1.00 96.31 92 GLY A C 1
ATOM 688 O O . GLY A 1 92 ? -8.131 5.173 -4.945 1.00 96.31 92 GLY A O 1
ATOM 689 N N . GLU A 1 93 ? -9.015 6.051 -3.095 1.00 98.19 93 GLU A N 1
ATOM 690 C CA . GLU A 1 93 ? -8.529 7.405 -3.387 1.00 98.19 93 GLU A CA 1
ATOM 691 C C . GLU A 1 93 ? -7.078 7.618 -2.935 1.00 98.19 93 GLU A C 1
ATOM 693 O O . GLU A 1 93 ? -6.610 7.005 -1.973 1.00 98.19 93 GLU A O 1
ATOM 698 N N . LEU A 1 94 ? -6.354 8.492 -3.642 1.00 96.69 94 LEU A N 1
ATOM 699 C CA . LEU A 1 94 ? -4.979 8.865 -3.309 1.00 96.69 94 LEU A CA 1
ATOM 700 C C . LEU A 1 94 ? -4.941 9.923 -2.204 1.00 96.69 94 LEU A C 1
ATOM 702 O O . LEU A 1 94 ? -5.683 10.901 -2.248 1.00 96.69 94 LEU A O 1
ATOM 706 N N . GLY A 1 95 ? -3.975 9.794 -1.300 1.00 97.69 95 GLY A N 1
ATOM 707 C CA . GLY A 1 95 ? -3.611 10.840 -0.354 1.00 97.69 95 GLY A CA 1
ATOM 708 C C . GLY A 1 95 ? -2.100 10.962 -0.181 1.00 97.69 95 GLY A C 1
ATOM 709 O O . GLY A 1 95 ? -1.339 10.042 -0.498 1.00 97.69 95 GLY A O 1
ATOM 710 N N . SER A 1 96 ? -1.673 12.115 0.334 1.00 97.69 96 SER A N 1
ATOM 711 C CA . SER A 1 96 ? -0.280 12.333 0.730 1.00 97.69 96 SER A CA 1
ATOM 712 C C . SER A 1 96 ? 0.053 11.467 1.933 1.00 97.69 96 SER A C 1
ATOM 714 O O . SER A 1 96 ? -0.705 11.424 2.896 1.00 97.69 96 SER A O 1
ATOM 716 N N . SER A 1 97 ? 1.190 10.791 1.894 1.00 96.69 97 SER A N 1
ATOM 717 C CA . SER A 1 97 ? 1.790 10.110 3.040 1.00 96.69 97 SER A CA 1
ATOM 718 C C . SER A 1 97 ? 3.028 10.855 3.545 1.00 96.69 97 SER A C 1
ATOM 720 O O . SER A 1 97 ? 3.890 10.256 4.193 1.00 96.69 97 SER A O 1
ATOM 722 N N . ASP A 1 98 ? 3.211 12.112 3.139 1.00 95.44 98 ASP A N 1
ATOM 723 C CA . ASP A 1 98 ? 4.395 12.874 3.492 1.00 95.44 98 ASP A CA 1
ATOM 724 C C . ASP A 1 98 ? 4.270 13.508 4.877 1.00 95.44 98 ASP A C 1
ATOM 726 O O . ASP A 1 98 ? 3.547 14.485 5.049 1.00 95.44 98 ASP A O 1
ATOM 730 N N . LYS A 1 99 ? 5.048 12.982 5.831 1.00 87.94 99 LYS A N 1
ATOM 731 C CA . LYS A 1 99 ? 5.123 13.453 7.221 1.00 87.94 99 LYS A CA 1
ATOM 732 C C . LYS A 1 99 ? 5.649 14.883 7.375 1.00 87.94 99 LYS A C 1
ATOM 734 O O . LYS A 1 99 ? 5.407 15.489 8.408 1.00 87.94 99 LYS A O 1
ATOM 739 N N . SER A 1 100 ? 6.384 15.419 6.394 1.00 87.31 100 SER A N 1
ATOM 740 C CA . SER A 1 100 ? 6.797 16.835 6.417 1.00 87.31 100 SER A CA 1
ATOM 741 C C . SER A 1 100 ? 5.697 17.795 5.952 1.00 87.31 100 SER A C 1
ATOM 743 O O . SER A 1 100 ? 5.907 19.004 5.928 1.00 87.31 100 SER A O 1
ATOM 745 N N . SER A 1 101 ? 4.537 17.267 5.565 1.00 84.44 101 SER A N 1
ATOM 746 C CA . SER A 1 101 ? 3.350 18.016 5.157 1.00 84.44 101 SER A CA 1
ATOM 747 C C . SER A 1 101 ? 2.116 17.471 5.881 1.00 84.44 101 SER A C 1
ATOM 749 O O . SER A 1 101 ? 2.219 16.543 6.681 1.00 84.44 101 SER A O 1
ATOM 751 N N . GLU A 1 102 ? 0.939 18.010 5.580 1.00 89.88 102 GLU A N 1
ATOM 752 C CA . GLU A 1 102 ? -0.325 17.449 6.053 1.00 89.88 102 GLU A CA 1
ATOM 753 C C . GLU A 1 102 ? -0.588 16.088 5.377 1.00 89.88 102 GLU A C 1
ATOM 755 O O . GLU A 1 102 ? -1.084 15.998 4.246 1.00 89.88 102 GLU A O 1
ATOM 760 N N . ALA A 1 103 ? -0.181 15.011 6.054 1.00 95.75 103 ALA A N 1
ATOM 761 C CA . ALA A 1 103 ? -0.414 13.648 5.606 1.00 95.75 103 ALA A CA 1
ATOM 762 C C . ALA A 1 103 ? -1.915 13.329 5.645 1.00 95.75 103 ALA A C 1
ATOM 764 O O . ALA A 1 103 ? -2.607 13.580 6.625 1.00 95.75 103 ALA A O 1
ATOM 765 N N . LYS A 1 104 ? -2.415 12.746 4.557 1.00 97.56 104 LYS A N 1
ATOM 766 C CA . LYS A 1 104 ? -3.811 12.321 4.397 1.00 97.56 104 LYS A CA 1
ATOM 767 C C . LYS A 1 104 ? -3.975 10.816 4.533 1.00 97.56 104 LYS A C 1
ATOM 769 O O . LYS A 1 104 ? -5.052 10.359 4.895 1.00 97.56 104 LYS A O 1
ATOM 774 N N . VAL A 1 105 ? -2.935 10.039 4.234 1.00 98.19 105 VAL A N 1
ATOM 775 C CA . VAL A 1 105 ? -2.947 8.584 4.395 1.00 98.19 105 VAL A CA 1
ATOM 776 C C . VAL A 1 105 ? -1.783 8.110 5.247 1.00 98.19 105 VAL A C 1
ATOM 778 O O . VAL A 1 105 ? -0.652 8.576 5.111 1.00 98.19 105 VAL A O 1
ATOM 781 N N . PHE A 1 106 ? -2.067 7.119 6.083 1.00 97.50 106 PHE A N 1
ATOM 782 C CA . PHE A 1 106 ? -1.146 6.584 7.073 1.00 97.50 106 PHE A CA 1
ATOM 783 C C . PHE A 1 106 ? -0.955 5.082 6.838 1.00 97.50 106 PHE A C 1
ATOM 785 O O . PHE A 1 106 ? -1.917 4.393 6.482 1.00 97.50 106 PHE A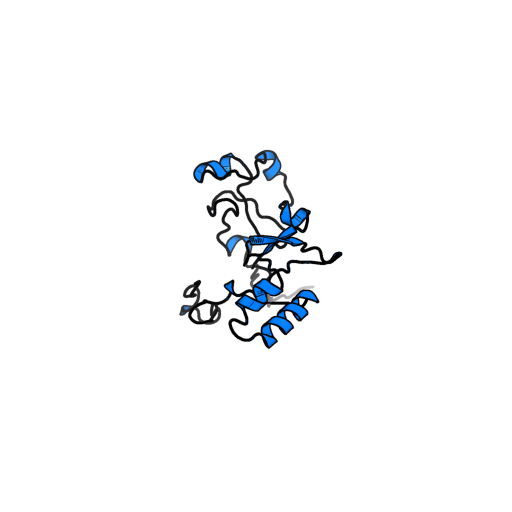 O 1
ATOM 792 N N . PRO A 1 107 ? 0.278 4.562 6.957 1.00 97.06 107 PRO A N 1
ATOM 793 C CA . PRO A 1 107 ? 0.545 3.144 6.771 1.00 97.06 107 PRO A CA 1
ATOM 794 C C . PRO A 1 107 ? 0.053 2.330 7.971 1.00 97.06 107 PRO A C 1
ATOM 796 O O . PRO A 1 107 ? 0.120 2.791 9.108 1.00 97.06 107 PRO A O 1
ATOM 799 N N . CYS A 1 108 ? -0.344 1.082 7.726 1.00 96.81 108 CYS A N 1
ATOM 800 C CA . CYS A 1 108 ? -0.516 0.096 8.790 1.00 96.81 108 CYS A CA 1
ATOM 801 C C . CYS A 1 108 ? 0.780 -0.040 9.616 1.00 96.81 108 CYS A C 1
ATOM 803 O O . CYS A 1 108 ? 1.887 -0.003 9.067 1.00 96.81 108 CYS A O 1
ATOM 805 N N . ALA A 1 109 ? 0.640 -0.243 10.928 1.00 95.31 109 ALA A N 1
ATOM 806 C CA . ALA A 1 109 ? 1.755 -0.437 11.853 1.00 95.31 109 ALA A CA 1
ATOM 807 C C . ALA A 1 109 ? 2.556 -1.718 11.571 1.00 95.31 109 ALA A C 1
ATOM 809 O O . ALA A 1 109 ? 3.750 -1.776 11.855 1.00 95.31 109 ALA A O 1
ATOM 810 N N . SER A 1 110 ? 1.918 -2.735 10.981 1.00 90.88 110 SER A N 1
ATOM 811 C CA . SER A 1 110 ? 2.610 -3.948 10.551 1.00 90.88 110 SER A CA 1
ATOM 812 C C . SER A 1 110 ? 3.582 -3.625 9.417 1.00 90.88 110 SER A C 1
ATOM 814 O O . SER A 1 110 ? 3.176 -3.227 8.321 1.00 90.88 110 SER A O 1
ATOM 816 N N . VAL A 1 111 ? 4.875 -3.816 9.686 1.00 86.94 111 VAL A N 1
ATOM 817 C CA . VAL A 1 111 ? 5.966 -3.468 8.763 1.00 86.94 111 VAL A CA 1
ATOM 818 C C . VAL A 1 111 ? 5.905 -4.230 7.445 1.00 86.94 111 VAL A C 1
ATOM 820 O O . VAL A 1 111 ? 6.367 -3.694 6.451 1.00 86.94 111 VAL A O 1
ATOM 823 N N . ILE A 1 112 ? 5.273 -5.407 7.427 1.00 87.00 112 ILE A N 1
ATOM 824 C CA . ILE A 1 112 ? 5.088 -6.275 6.253 1.00 87.00 112 ILE A CA 1
ATOM 825 C C . ILE A 1 112 ? 3.748 -6.058 5.528 1.00 87.00 112 ILE A C 1
ATOM 827 O O . ILE A 1 112 ? 3.438 -6.756 4.572 1.00 87.00 112 ILE A O 1
ATOM 831 N N . CYS A 1 113 ? 2.899 -5.130 5.982 1.00 90.62 113 CYS A N 1
ATOM 832 C CA . CYS A 1 113 ? 1.562 -4.957 5.405 1.00 90.62 113 CYS A CA 1
ATOM 833 C C . CYS A 1 113 ? 1.561 -4.107 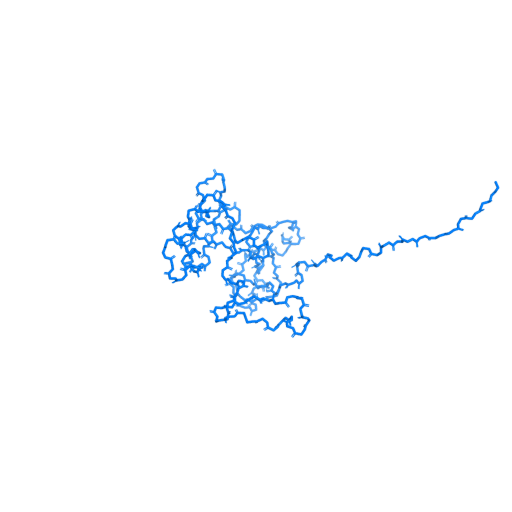4.129 1.00 90.62 113 CYS A C 1
ATOM 835 O O . CYS A 1 113 ? 0.816 -4.382 3.193 1.00 90.62 113 CYS A O 1
ATOM 837 N N . GLY A 1 114 ? 2.337 -3.022 4.109 1.00 92.94 114 GLY A N 1
ATOM 838 C CA . GLY A 1 114 ? 2.432 -2.122 2.954 1.00 92.94 114 GLY A CA 1
ATOM 839 C C . GLY A 1 114 ? 1.180 -1.285 2.633 1.00 92.94 114 GLY A C 1
ATOM 840 O O . GLY A 1 114 ? 1.209 -0.447 1.729 1.00 92.94 114 GLY A O 1
ATOM 841 N N . ARG A 1 115 ? 0.065 -1.475 3.355 1.00 95.50 115 ARG A N 1
ATOM 842 C CA . ARG A 1 115 ? -1.212 -0.789 3.088 1.00 95.50 115 ARG A CA 1
ATOM 843 C C . ARG A 1 115 ? -1.299 0.567 3.779 1.00 95.50 115 ARG A C 1
ATOM 845 O O . ARG A 1 115 ? -0.884 0.716 4.926 1.00 95.50 115 ARG A O 1
ATOM 852 N N . PHE A 1 116 ? -1.922 1.518 3.089 1.00 97.75 116 PHE A N 1
ATOM 853 C CA . PHE A 1 116 ? -2.186 2.874 3.566 1.00 97.75 116 PHE A CA 1
ATOM 854 C C . PHE A 1 116 ? -3.688 3.125 3.672 1.00 97.75 116 PHE A C 1
ATOM 856 O O . PHE A 1 116 ? -4.464 2.556 2.905 1.00 97.75 116 PHE A O 1
ATOM 863 N N . TYR A 1 117 ? -4.097 3.989 4.598 1.00 98.31 117 TYR A N 1
ATOM 864 C CA . TYR A 1 117 ? -5.500 4.335 4.819 1.00 98.31 117 TYR A CA 1
ATOM 865 C C . TYR A 1 117 ? -5.664 5.814 5.145 1.00 98.31 117 TYR A C 1
ATOM 867 O O . TYR A 1 117 ? -4.828 6.387 5.840 1.00 98.31 117 TYR A O 1
ATOM 875 N N . HIS A 1 118 ? -6.768 6.416 4.700 1.00 98.31 118 HIS A N 1
ATOM 876 C CA . HIS A 1 118 ? -7.249 7.649 5.322 1.00 98.31 118 HIS A CA 1
ATOM 877 C C . HIS A 1 118 ? -7.678 7.339 6.770 1.00 98.31 118 HIS A C 1
ATOM 879 O O . HIS A 1 118 ? -8.347 6.313 6.956 1.00 98.31 118 HIS A O 1
ATOM 885 N N . PRO A 1 119 ? -7.382 8.208 7.758 1.00 97.50 119 PRO A N 1
ATOM 886 C CA . PRO A 1 119 ? -7.782 8.020 9.158 1.00 97.50 119 PRO A CA 1
ATOM 887 C C . PRO A 1 119 ? -9.272 7.680 9.298 1.00 97.50 119 PRO A C 1
ATOM 889 O O . PRO A 1 119 ? -9.634 6.601 9.766 1.00 97.50 119 PRO A O 1
ATOM 892 N N . ARG A 1 120 ? -10.136 8.507 8.698 1.00 96.81 120 ARG A N 1
ATOM 893 C CA . ARG A 1 120 ? -11.589 8.292 8.641 1.00 96.81 120 ARG A CA 1
ATOM 894 C C . ARG A 1 120 ? -12.005 6.941 8.066 1.00 96.81 120 ARG A C 1
ATOM 896 O O . ARG A 1 120 ? -13.003 6.353 8.480 1.00 96.81 120 ARG A O 1
ATOM 903 N N . CYS A 1 121 ? -11.303 6.469 7.037 1.00 97.38 121 CYS A N 1
ATOM 904 C CA . CYS A 1 121 ? -11.658 5.220 6.373 1.00 97.38 121 CYS A CA 1
ATOM 905 C C . CYS A 1 121 ? -11.339 4.015 7.253 1.00 97.38 121 CYS A C 1
ATOM 907 O O . CYS A 1 121 ? -12.166 3.113 7.349 1.00 97.38 121 CYS A O 1
ATOM 909 N N . VAL A 1 122 ? -10.162 3.985 7.883 1.00 96.19 122 VAL A N 1
ATOM 910 C CA . VAL A 1 122 ? -9.791 2.852 8.736 1.00 96.19 122 VAL A CA 1
ATOM 911 C C . VAL A 1 122 ? -10.542 2.865 10.063 1.00 96.19 122 VAL A C 1
ATOM 913 O O . VAL A 1 122 ? -10.982 1.803 10.494 1.00 96.19 122 VAL A O 1
ATOM 916 N N . ALA A 1 123 ? -10.801 4.041 10.643 1.00 96.06 123 ALA A N 1
ATOM 917 C CA . ALA A 1 123 ? -11.597 4.159 11.860 1.00 96.06 123 ALA A CA 1
ATOM 918 C C . ALA A 1 123 ? -13.004 3.565 11.678 1.00 96.06 123 ALA A C 1
ATOM 920 O O . ALA A 1 123 ? -13.438 2.730 12.467 1.00 96.06 123 ALA A O 1
ATOM 921 N N . LYS A 1 124 ? -13.679 3.872 10.560 1.00 94.00 124 LYS A N 1
ATOM 922 C CA . LYS A 1 124 ? -14.978 3.261 10.219 1.00 94.00 124 LYS A CA 1
ATOM 923 C C . LYS A 1 124 ? -14.930 1.738 10.093 1.00 94.00 124 LYS A C 1
ATOM 925 O O . LYS A 1 124 ? -15.902 1.076 10.442 1.00 94.00 124 LYS A O 1
ATOM 930 N N . LEU A 1 125 ? -13.838 1.188 9.561 1.00 92.19 125 LEU A N 1
ATOM 931 C CA . LEU A 1 125 ? -13.696 -0.260 9.390 1.00 92.19 125 LEU A CA 1
ATOM 932 C C . LEU A 1 125 ? -13.428 -0.983 10.716 1.00 92.19 125 LEU A C 1
ATOM 934 O O . LEU A 1 125 ? -13.874 -2.117 10.879 1.00 92.19 125 LEU A O 1
ATOM 938 N N . LEU A 1 126 ? -12.703 -0.345 11.640 1.00 91.62 126 LEU A N 1
ATOM 939 C CA . LEU A 1 126 ? -12.348 -0.918 12.941 1.00 91.62 126 LEU A CA 1
ATOM 940 C C . LEU A 1 126 ? -13.467 -0.754 13.980 1.00 91.62 126 LEU A C 1
ATOM 942 O O . LEU A 1 126 ? -13.700 -1.659 14.775 1.00 91.62 126 LEU A O 1
ATOM 946 N N . CYS A 1 127 ? -14.203 0.355 13.938 1.00 89.31 127 CYS A N 1
ATOM 947 C CA . CYS A 1 127 ? -15.186 0.733 14.955 1.00 89.31 127 CYS A CA 1
ATOM 948 C C . CYS A 1 127 ? -16.635 0.515 14.497 1.00 89.31 127 CYS A C 1
ATOM 950 O O . CYS A 1 127 ? -17.487 1.327 14.833 1.00 89.31 127 CYS A O 1
ATOM 952 N N . GLN A 1 128 ? -16.914 -0.554 13.737 1.00 76.38 128 GLN A N 1
ATOM 953 C CA . GLN A 1 128 ? -18.094 -0.818 12.879 1.00 76.38 128 GLN A CA 1
ATOM 954 C C . GLN A 1 128 ? -19.492 -0.322 13.326 1.00 76.38 128 GLN A C 1
ATOM 956 O O . GLN A 1 128 ? -20.357 -0.224 12.465 1.00 76.38 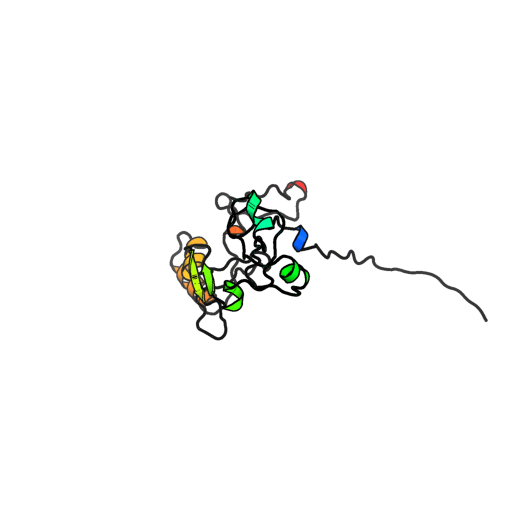128 GLN A O 1
ATOM 961 N N . ASN A 1 129 ? -19.738 0.016 14.601 1.00 69.62 129 ASN A N 1
ATOM 962 C CA . ASN A 1 129 ? -20.966 0.671 15.082 1.00 69.62 129 ASN A CA 1
ATOM 963 C C . ASN A 1 129 ? -20.782 1.687 16.240 1.00 69.62 129 ASN A C 1
ATOM 965 O O . ASN A 1 129 ? -21.776 2.205 16.746 1.00 69.62 129 ASN A O 1
ATOM 969 N N . ASN A 1 130 ? -19.556 1.985 16.687 1.00 85.94 130 ASN A N 1
ATOM 970 C CA . ASN A 1 130 ? -19.307 2.925 17.786 1.00 85.94 130 ASN A CA 1
ATOM 971 C C . ASN A 1 130 ? -18.718 4.234 17.244 1.00 85.94 130 ASN A C 1
ATOM 973 O O . ASN A 1 130 ? -17.516 4.345 16.996 1.00 85.94 130 ASN A O 1
ATOM 977 N N . ARG A 1 131 ? -19.597 5.224 17.062 1.00 79.56 131 ARG A N 1
ATOM 978 C CA . ARG A 1 131 ? -19.248 6.522 16.481 1.00 79.56 131 ARG A CA 1
ATOM 979 C C . ARG A 1 131 ? -18.236 7.303 17.320 1.00 79.56 131 ARG A C 1
ATOM 981 O O . ARG A 1 131 ? -17.316 7.850 16.728 1.00 79.56 131 ARG A O 1
ATOM 988 N N . GLU A 1 132 ? -18.384 7.324 18.644 1.00 82.38 132 GLU A N 1
ATOM 989 C CA . GLU A 1 132 ? -17.460 8.042 19.539 1.00 82.38 132 GLU A CA 1
ATOM 990 C C . GLU A 1 132 ? -16.046 7.466 19.402 1.00 82.38 132 GLU A C 1
ATOM 992 O O . GLU A 1 132 ? -15.117 8.192 19.066 1.00 82.38 132 GLU A O 1
ATOM 997 N N . SER A 1 133 ? -15.913 6.135 19.458 1.00 87.75 133 SER A N 1
ATOM 998 C CA . SER A 1 133 ? -14.608 5.482 19.264 1.00 87.75 133 SER A CA 1
ATOM 999 C C . SER A 1 133 ? -14.011 5.676 17.864 1.00 87.75 133 SER A C 1
ATOM 1001 O O . SER A 1 133 ? -12.799 5.608 17.693 1.00 87.75 133 SER A O 1
ATOM 1003 N N . ALA A 1 134 ? -14.849 5.882 16.840 1.00 92.38 134 ALA A N 1
ATOM 1004 C CA . ALA A 1 134 ? -14.377 6.110 15.478 1.00 92.38 134 ALA A CA 1
ATOM 1005 C C . ALA A 1 134 ? -13.840 7.536 15.295 1.00 92.38 134 ALA A C 1
ATOM 1007 O O . ALA A 1 134 ? -12.875 7.722 14.561 1.00 92.38 134 ALA A O 1
ATOM 1008 N N . GLU A 1 135 ? -14.471 8.525 15.935 1.00 94.38 135 GLU A N 1
ATOM 1009 C CA . GLU A 1 135 ? -14.018 9.920 15.917 1.00 94.38 135 GLU A CA 1
ATOM 1010 C C . GLU A 1 135 ? -12.699 10.066 16.697 1.00 94.38 135 GLU A C 1
ATOM 1012 O O . GLU A 1 135 ? -11.755 10.647 16.165 1.00 94.38 135 GLU A O 1
ATOM 1017 N N . GLU A 1 136 ? -12.588 9.441 17.876 1.00 95.81 136 GLU A N 1
ATOM 1018 C CA . GLU A 1 136 ? -11.345 9.395 18.667 1.00 95.81 136 GLU A CA 1
ATOM 1019 C C . GLU A 1 136 ? -10.192 8.750 17.880 1.00 95.81 136 GLU A C 1
ATOM 1021 O O . GLU A 1 136 ? -9.134 9.352 17.712 1.00 95.81 136 GLU A O 1
ATOM 1026 N N . LEU A 1 137 ? -10.413 7.563 17.302 1.00 95.69 137 LEU A N 1
ATOM 1027 C CA . LEU A 1 137 ? -9.384 6.863 16.529 1.00 95.69 137 LEU A CA 1
ATOM 1028 C C . LEU A 1 137 ? -8.988 7.617 15.245 1.00 95.69 137 LEU A C 1
ATOM 1030 O O . LEU A 1 137 ? -7.837 7.564 14.812 1.00 95.69 137 LEU A O 1
ATOM 1034 N N . GLU A 1 138 ? -9.934 8.306 14.599 1.00 96.88 138 GLU A N 1
ATOM 1035 C CA . GLU A 1 138 ? -9.637 9.170 13.452 1.00 96.88 138 GLU A CA 1
ATOM 1036 C C . GLU A 1 138 ? -8.696 10.318 13.850 1.00 96.88 138 GLU A C 1
ATOM 1038 O O . GLU A 1 138 ? -7.744 10.601 13.113 1.00 96.88 138 GLU A O 1
ATOM 1043 N N . GLU A 1 139 ? -8.932 10.949 15.003 1.00 96.62 139 GLU A N 1
ATOM 1044 C CA . GLU A 1 139 ? -8.088 12.019 15.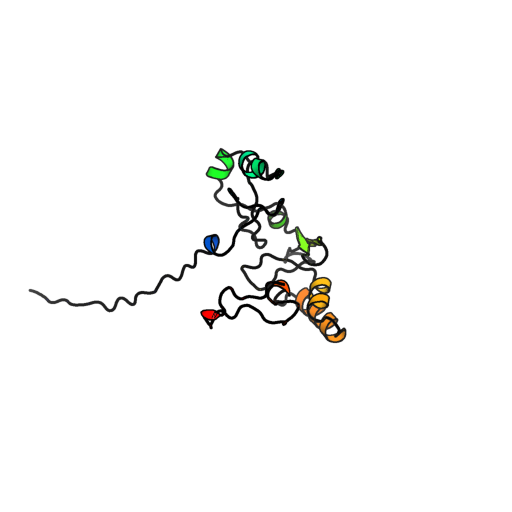540 1.00 96.62 139 GLU A CA 1
ATOM 1045 C C . GLU A 1 139 ? -6.691 11.504 15.915 1.00 96.62 139 GLU A C 1
ATOM 1047 O O . GLU A 1 139 ? -5.697 12.047 15.427 1.00 96.62 139 GLU A O 1
ATOM 1052 N N . GLU A 1 140 ? -6.603 10.412 16.679 1.00 96.44 140 GLU A N 1
ATOM 1053 C CA . GLU A 1 140 ? -5.338 9.775 17.083 1.00 96.44 140 GLU A CA 1
ATOM 1054 C C . GLU A 1 140 ? -4.448 9.451 15.872 1.00 96.44 140 GLU A C 1
ATOM 1056 O O . GLU A 1 140 ? -3.282 9.855 15.800 1.00 96.44 140 GLU A O 1
ATOM 1061 N N . ILE A 1 141 ? -5.003 8.786 14.851 1.00 96.50 141 ILE A N 1
ATOM 1062 C CA . ILE A 1 141 ? -4.242 8.435 13.642 1.00 96.50 141 ILE A CA 1
ATOM 1063 C C . ILE A 1 141 ? -3.808 9.697 12.887 1.00 96.50 141 ILE A C 1
ATOM 1065 O O . ILE A 1 141 ? -2.696 9.743 12.358 1.00 96.50 141 ILE A O 1
ATOM 1069 N N . SER A 1 142 ? -4.653 10.731 12.840 1.00 95.38 142 SER A N 1
ATOM 1070 C CA . SER A 1 142 ? -4.317 12.006 12.191 1.00 95.38 142 SER A CA 1
ATOM 1071 C C . SER A 1 142 ? -3.169 12.735 12.900 1.00 95.38 142 SER A C 1
ATOM 1073 O O . SER A 1 142 ? -2.375 13.408 12.240 1.00 95.38 142 SER A O 1
ATOM 1075 N N . LEU A 1 143 ? -3.036 12.555 14.218 1.00 94.44 143 LEU A N 1
ATOM 1076 C CA . LEU A 1 143 ? -1.909 13.037 15.024 1.00 94.44 143 LEU A CA 1
ATOM 1077 C C . LEU A 1 143 ? -0.646 12.167 14.886 1.00 94.44 143 LEU A C 1
ATOM 1079 O O . LEU A 1 143 ? 0.439 12.582 15.297 1.00 94.44 143 LEU A O 1
ATOM 1083 N N . GLY A 1 144 ? -0.758 11.007 14.236 1.00 91.75 144 GLY A N 1
ATOM 1084 C CA . GLY A 1 144 ? 0.358 10.127 13.899 1.00 91.75 144 GLY A CA 1
ATOM 1085 C C . GLY A 1 144 ? 0.437 8.841 14.716 1.00 91.75 144 GLY A C 1
ATOM 1086 O O . GLY A 1 144 ? 1.451 8.144 14.600 1.00 91.75 144 GLY A O 1
ATOM 1087 N N . ASP A 1 145 ? -0.596 8.509 15.494 1.00 95.38 145 ASP A N 1
ATOM 1088 C CA . ASP A 1 145 ? -0.638 7.252 16.235 1.00 95.38 145 ASP A CA 1
ATOM 1089 C C . ASP A 1 145 ? -0.718 6.030 15.311 1.00 95.38 145 ASP A C 1
ATOM 1091 O O . ASP A 1 145 ? -1.150 6.065 14.152 1.00 95.38 145 ASP A O 1
ATOM 1095 N N . TYR A 1 146 ? -0.232 4.909 15.840 1.00 94.69 146 TYR A N 1
ATOM 1096 C CA . TYR A 1 146 ? -0.143 3.651 15.116 1.00 94.69 146 TYR A CA 1
ATOM 1097 C C . TYR A 1 146 ? -1.470 2.896 15.155 1.00 94.69 146 TYR A C 1
ATOM 1099 O O . TYR A 1 146 ? -2.108 2.784 16.195 1.00 94.69 146 TYR A O 1
ATOM 1107 N N . PHE A 1 147 ? -1.822 2.254 14.042 1.00 95.75 147 PHE A N 1
ATOM 1108 C CA . PHE A 1 147 ? -2.978 1.362 13.971 1.00 95.75 147 PHE A CA 1
ATOM 1109 C C . PHE A 1 147 ? -2.645 0.079 13.205 1.00 95.75 147 PHE A C 1
ATOM 1111 O O . PHE A 1 147 ? -1.849 0.072 12.261 1.00 95.75 147 PHE A O 1
ATOM 1118 N N . ALA A 1 148 ? -3.295 -1.022 13.579 1.00 94.25 148 ALA A N 1
ATOM 1119 C CA . ALA A 1 148 ? -3.301 -2.250 12.792 1.00 94.25 148 ALA A CA 1
ATOM 1120 C C . ALA A 1 148 ? -4.552 -2.274 11.908 1.00 94.25 148 ALA A C 1
ATOM 1122 O O . ALA A 1 148 ? -5.674 -2.152 12.394 1.00 94.25 148 ALA A O 1
ATOM 1123 N N . CYS A 1 149 ? -4.369 -2.416 10.597 1.00 93.69 149 CYS A N 1
ATOM 1124 C CA . CYS A 1 149 ? -5.492 -2.403 9.666 1.00 93.69 149 CYS A CA 1
ATOM 1125 C C . CYS A 1 149 ? -6.298 -3.722 9.707 1.00 93.69 149 CYS A C 1
ATOM 1127 O O . CYS A 1 149 ? -5.748 -4.767 10.068 1.00 93.69 149 CYS A O 1
ATOM 1129 N N . PRO A 1 150 ? -7.586 -3.710 9.312 1.00 90.38 150 PRO A N 1
ATOM 1130 C CA . PRO A 1 150 ? -8.500 -4.838 9.527 1.00 90.38 150 PRO A CA 1
ATOM 1131 C C . PRO A 1 150 ? -8.150 -6.098 8.725 1.00 90.38 150 PRO A C 1
ATOM 1133 O O . PRO A 1 150 ? -8.610 -7.173 9.073 1.00 90.38 150 PRO A O 1
ATOM 1136 N N . VAL A 1 151 ? -7.297 -6.005 7.697 1.00 89.12 151 VAL A N 1
ATOM 1137 C CA . VAL A 1 151 ? -6.901 -7.159 6.860 1.00 89.12 151 VAL A CA 1
ATOM 1138 C C . VAL A 1 151 ? -6.090 -8.216 7.617 1.00 89.12 151 VAL A C 1
ATOM 1140 O O . VAL A 1 151 ? -5.854 -9.296 7.091 1.00 89.12 151 VAL A O 1
ATOM 1143 N N . HIS A 1 152 ? -5.610 -7.890 8.820 1.00 86.81 152 HIS A N 1
ATOM 1144 C CA . HIS A 1 152 ? -4.881 -8.820 9.682 1.00 86.81 152 HIS A CA 1
ATOM 1145 C C . HIS A 1 152 ? -5.808 -9.690 10.543 1.00 86.81 152 HIS A C 1
ATOM 1147 O O . HIS A 1 152 ? -5.318 -10.494 11.333 1.00 86.81 152 HIS A O 1
ATOM 1153 N N . LYS A 1 153 ? -7.129 -9.515 10.414 1.00 85.56 153 LYS A N 1
ATOM 1154 C CA . LYS A 1 153 ? -8.158 -10.278 11.120 1.00 85.56 153 LYS A CA 1
ATOM 1155 C C . LYS A 1 153 ? -9.214 -10.765 10.128 1.00 85.56 153 LYS A C 1
ATOM 1157 O O . LYS A 1 153 ? -9.547 -10.065 9.175 1.00 85.56 153 LYS A O 1
ATOM 1162 N N . CYS A 1 154 ? -9.762 -11.947 10.379 1.00 84.75 154 CYS A N 1
ATOM 1163 C CA . CYS A 1 154 ? -10.914 -12.480 9.656 1.00 84.75 154 CYS A CA 1
ATOM 1164 C C . CYS A 1 154 ? -12.143 -11.597 9.910 1.00 84.75 154 CYS A C 1
ATOM 1166 O O . CYS A 1 154 ? -12.457 -11.287 11.060 1.00 84.75 154 CYS A O 1
ATOM 1168 N N . SER A 1 155 ? -12.882 -11.224 8.866 1.00 81.94 155 SER A N 1
ATOM 1169 C CA . SER A 1 155 ? -14.088 -10.397 9.014 1.00 81.94 155 SER A CA 1
ATOM 1170 C C . SER A 1 155 ? -15.236 -11.140 9.706 1.00 81.94 155 SER A C 1
ATOM 1172 O O . SER A 1 155 ? -16.108 -10.507 10.300 1.00 81.94 155 SER A O 1
ATOM 1174 N N . VAL A 1 156 ? -15.212 -12.477 9.685 1.00 83.38 156 VAL A N 1
ATOM 1175 C CA . VAL A 1 156 ? -16.241 -13.326 10.296 1.00 83.38 156 VAL A CA 1
ATOM 1176 C C . VAL A 1 156 ? -15.949 -13.610 11.769 1.00 83.38 156 VAL A C 1
ATOM 1178 O O . VAL A 1 156 ? -16.781 -13.311 12.620 1.00 83.38 156 VAL A O 1
ATOM 1181 N N . CYS A 1 157 ? -14.783 -14.182 12.091 1.00 84.69 157 CYS A N 1
ATOM 1182 C CA . CYS A 1 157 ? -14.460 -14.587 13.465 1.00 84.69 157 CYS A CA 1
ATOM 1183 C C . CYS A 1 157 ? -13.668 -13.546 14.265 1.00 84.69 157 CYS A C 1
ATOM 1185 O O . CYS A 1 157 ? -13.515 -13.726 15.465 1.00 84.69 157 CYS A O 1
ATOM 1187 N N . GLN A 1 158 ? -13.185 -12.471 13.629 1.00 83.12 158 GLN A N 1
ATOM 1188 C CA . GLN A 1 158 ? -12.389 -11.398 14.250 1.00 83.12 158 GLN A CA 1
ATOM 1189 C C . GLN A 1 158 ? -11.016 -11.829 14.802 1.00 83.12 158 GLN A C 1
ATOM 1191 O O . GLN A 1 158 ? -10.311 -11.016 15.405 1.00 83.12 158 GLN A O 1
ATOM 1196 N N . GLU A 1 159 ? -10.592 -13.062 14.515 1.00 81.50 159 GLU A N 1
ATOM 1197 C CA . GLU A 1 159 ? -9.288 -13.609 14.896 1.00 81.50 159 GLU A CA 1
ATOM 1198 C C . GLU A 1 159 ? -8.246 -13.465 13.775 1.00 81.50 159 GLU A C 1
ATOM 1200 O O . GLU A 1 159 ? -8.581 -13.377 12.589 1.00 81.50 159 GLU A O 1
ATOM 1205 N N . GLY A 1 160 ? -6.969 -13.436 14.163 1.00 81.56 160 GLY A N 1
ATOM 1206 C CA . GLY A 1 160 ? -5.816 -13.493 13.258 1.00 81.56 160 GLY A CA 1
ATOM 1207 C C . GLY A 1 160 ? -5.122 -14.860 13.286 1.00 81.56 160 GLY A C 1
ATOM 1208 O O . GLY A 1 160 ? -5.562 -15.785 13.965 1.00 81.56 160 GLY A O 1
ATOM 1209 N N . GLU A 1 161 ? -4.008 -14.993 12.566 1.00 78.62 161 GLU A N 1
ATOM 1210 C CA . GLU A 1 161 ? -3.203 -16.221 12.580 1.00 78.62 161 GLU A CA 1
ATOM 1211 C C . GLU A 1 161 ? -2.639 -16.537 13.973 1.00 78.62 161 GLU A C 1
ATOM 1213 O O . GLU A 1 161 ? -1.938 -15.716 14.576 1.00 78.62 161 GLU A O 1
ATOM 1218 N N . ASN A 1 162 ? -2.863 -17.763 14.457 1.00 79.25 162 ASN A N 1
ATOM 1219 C CA . ASN A 1 162 ? -2.216 -18.248 15.671 1.00 79.25 162 ASN A CA 1
ATOM 1220 C C . ASN A 1 162 ? -0.864 -18.891 15.346 1.00 79.25 162 ASN A C 1
ATOM 1222 O O . ASN A 1 162 ? -0.754 -20.096 15.141 1.00 79.25 162 ASN A O 1
ATOM 1226 N N . LYS A 1 163 ? 0.190 -18.076 15.381 1.00 76.31 163 LYS A N 1
ATOM 1227 C CA . LYS A 1 163 ? 1.561 -18.524 15.089 1.00 76.31 163 LYS A CA 1
ATOM 1228 C C . LYS A 1 163 ? 2.145 -19.493 16.123 1.00 76.31 163 LYS A C 1
ATOM 1230 O O . LYS A 1 163 ? 3.155 -20.129 15.844 1.00 76.31 163 LYS A O 1
ATOM 1235 N N . LYS A 1 164 ? 1.542 -19.603 17.312 1.00 82.44 164 LYS A N 1
ATOM 1236 C CA . LYS A 1 164 ? 2.071 -20.408 18.429 1.00 82.44 164 LYS A CA 1
ATOM 1237 C C . LYS A 1 164 ? 1.641 -21.872 18.380 1.00 82.44 164 LYS A C 1
ATOM 1239 O O . LYS A 1 164 ? 2.272 -22.702 19.023 1.00 82.44 164 LYS A O 1
ATOM 1244 N N . VAL A 1 165 ? 0.562 -22.186 17.667 1.00 83.69 165 VAL A N 1
ATOM 1245 C CA . VAL A 1 165 ? 0.036 -23.549 17.560 1.00 83.69 165 VAL A CA 1
ATOM 1246 C C . VAL A 1 165 ? 0.318 -24.040 16.152 1.00 83.69 165 VAL A C 1
ATOM 1248 O O . VAL A 1 165 ? -0.332 -23.596 15.215 1.00 83.69 165 VAL A O 1
ATOM 1251 N N . HIS A 1 166 ? 1.282 -24.949 16.009 1.00 83.00 166 HIS A N 1
ATOM 1252 C CA . HIS A 1 166 ? 1.724 -25.463 14.708 1.00 83.00 166 HIS A CA 1
ATOM 1253 C C . HIS A 1 166 ? 0.562 -26.000 13.854 1.00 83.00 166 HIS A C 1
ATOM 1255 O O . HIS A 1 166 ? 0.492 -25.735 12.663 1.00 83.00 166 HIS A O 1
ATOM 1261 N N . GLU A 1 167 ? -0.409 -26.677 14.471 1.00 83.50 167 GLU A N 1
ATOM 1262 C CA . GLU A 1 167 ? -1.606 -27.197 13.787 1.00 83.50 167 GLU A CA 1
ATOM 1263 C C . GLU A 1 167 ? -2.546 -26.104 13.246 1.00 83.50 167 GLU A C 1
ATOM 1265 O O . GLU A 1 167 ? -3.382 -26.381 12.390 1.00 83.50 167 GLU A O 1
ATOM 1270 N N . LEU A 1 168 ? -2.430 -24.870 13.750 1.00 77.69 168 LEU A N 1
ATOM 1271 C CA . LEU A 1 168 ? -3.219 -23.712 13.317 1.00 77.69 168 LEU A CA 1
ATOM 1272 C C . LEU A 1 168 ? -2.425 -22.750 12.424 1.00 77.69 168 LEU A C 1
ATOM 1274 O O . LEU A 1 168 ? -3.001 -21.788 11.908 1.00 77.69 168 LEU A O 1
ATOM 1278 N N . GLN A 1 169 ? -1.129 -22.995 12.220 1.00 77.06 169 GLN A N 1
ATOM 1279 C CA . GLN A 1 169 ? -0.348 -22.272 11.220 1.00 77.06 169 GLN A CA 1
ATOM 1280 C C . GLN A 1 169 ? -0.936 -22.584 9.838 1.00 77.06 169 GLN A C 1
ATOM 1282 O O . GLN A 1 169 ? -1.292 -23.727 9.556 1.00 77.06 169 GLN A O 1
ATOM 1287 N N . LEU A 1 170 ? -1.103 -21.564 8.989 1.00 71.75 170 LEU A N 1
ATOM 1288 C CA . LEU A 1 170 ? -1.759 -21.669 7.670 1.00 71.75 170 LEU A CA 1
ATOM 1289 C C . LEU A 1 170 ? -3.266 -22.015 7.683 1.00 71.75 170 LEU A C 1
ATOM 1291 O O . LEU A 1 170 ? -3.903 -21.954 6.633 1.00 71.75 170 LEU A O 1
ATOM 1295 N N . ALA A 1 171 ? -3.878 -22.291 8.841 1.00 75.62 171 ALA A N 1
ATOM 1296 C CA . ALA A 1 171 ? -5.327 -22.513 8.982 1.00 75.62 171 ALA A CA 1
ATOM 1297 C C . ALA A 1 171 ? -6.136 -21.199 9.058 1.00 75.62 171 ALA A C 1
ATOM 1299 O O . ALA A 1 171 ? -7.300 -21.180 9.464 1.00 75.62 171 ALA A O 1
ATOM 1300 N N . VAL A 1 172 ? -5.499 -20.077 8.718 1.00 65.62 172 VAL A N 1
ATOM 1301 C CA . VAL A 1 172 ? -6.009 -18.726 8.943 1.00 65.62 172 VAL A CA 1
ATOM 1302 C C . VAL A 1 172 ? -7.251 -18.476 8.100 1.00 65.62 172 VAL A C 1
ATOM 1304 O O . VAL A 1 172 ? -7.239 -18.616 6.876 1.00 65.62 172 VAL A O 1
ATOM 1307 N N . CYS A 1 173 ? -8.315 -18.011 8.752 1.00 71.88 173 CYS A N 1
ATOM 1308 C CA . CYS A 1 173 ? -9.420 -17.377 8.051 1.00 71.88 173 CYS A CA 1
ATOM 1309 C C . CYS A 1 173 ? -8.923 -16.053 7.443 1.00 71.88 173 CYS A C 1
ATOM 1311 O O . CYS A 1 173 ? -8.824 -15.037 8.124 1.00 71.88 173 CYS A O 1
ATOM 1313 N N . MET A 1 174 ? -8.585 -16.061 6.154 1.00 61.59 174 MET A N 1
ATOM 1314 C CA . MET A 1 174 ? -8.093 -14.874 5.440 1.00 61.59 174 MET A CA 1
ATOM 1315 C C . MET A 1 174 ? -9.226 -13.981 4.892 1.00 61.59 174 MET A C 1
ATOM 1317 O O . MET A 1 174 ? -8.954 -13.066 4.112 1.00 61.59 174 MET A O 1
ATOM 1321 N N . ARG A 1 175 ? -10.493 -14.266 5.239 1.00 57.84 175 ARG A N 1
ATOM 1322 C CA . ARG A 1 175 ? -11.687 -13.537 4.777 1.00 57.84 175 ARG A CA 1
ATOM 1323 C C . ARG A 1 175 ? -12.763 -13.464 5.845 1.00 57.84 175 ARG A C 1
ATOM 1325 O O . ARG A 1 175 ? -13.367 -14.504 6.157 1.00 57.84 175 ARG A O 1
#

Foldseek 3Di:
DDDDDDDDPPPPPPPPVVVLVPPDQQAAPQQRHGFDWDFAPALQRHIWQQDCVRCVVRVGPTVHDDPVVVVPDPHDHDPCRVQQWAAAPQPRDIWHCDPVDQTQWDHAPPSSNSHIHGLLRQLCVVVVPDPVSSVVSSVCVSVPDHHHGQQQAAPVPRDHQDPPDPVRHVVGNSD

InterPro domains:
  IPR013083 Zinc finger, RING/FYVE/PHD-type [G3DSA:3.30.40.10] (25-83)
  IPR013083 Zinc finger, RING/FYVE/PHD-type [G3DSA:3.30.40.10] (84-175)
  IPR055198 Histone-lysine N-methyltransferase NSD-like, PHD zinc finger [PF22908] (84-152)

Secondary structure (DSSP, 8-state):
-------------------TTTSS---BTTTS--SS-EEP-STT--EE--SHHHHGGGT-------HHHHHT-S----HHHHTTEEEBTTT--EEE--TTS----EE-SSTTT--EE-HHHHHHHHSTT-HHHHHHHHHHHHHT-----GGGS-TTT-----TT-GGGTT-----

Sequence (175 aa):
MLGFMDEDMISDAEDDSVDIDSIFGYVCCICDDGGDLLCCEGRCLRSFHATVEAGVGSGCRSLGFMRGAVDVMLTFLCRNCKFKQHQCYACGELGSSDKSSEAKVFPCASVICGRFYHPRCVAKLLCQNNRESAEELEEEISLGDYFACPVHKCSVCQEGENKKVHELQLAVCMR